Protein AF-A0A955NET4-F1 (afdb_monomer_lite)

Structure (mmCIF, N/CA/C/O backbone):
data_AF-A0A955NET4-F1
#
_entry.id   AF-A0A955NET4-F1
#
loop_
_atom_site.group_PDB
_atom_site.id
_atom_site.type_symbol
_atom_site.label_atom_id
_atom_site.label_alt_id
_atom_site.label_comp_id
_atom_site.label_asym_id
_atom_site.label_entity_id
_atom_site.label_seq_id
_atom_site.pdbx_PDB_ins_code
_atom_site.Cartn_x
_atom_site.Cartn_y
_atom_site.Cartn_z
_atom_site.occupancy
_atom_site.B_iso_or_equiv
_atom_site.auth_seq_id
_atom_site.auth_comp_id
_atom_site.auth_asym_id
_atom_site.auth_atom_id
_atom_site.pdbx_PDB_model_num
ATOM 1 N N . MET A 1 1 ? -51.047 -62.848 29.885 1.00 43.25 1 MET A N 1
ATOM 2 C CA . MET A 1 1 ? -50.213 -62.806 28.662 1.00 43.25 1 MET A CA 1
ATOM 3 C C . MET A 1 1 ? -50.971 -61.906 27.692 1.00 43.25 1 MET A C 1
ATOM 5 O O . MET A 1 1 ? -52.134 -62.185 27.475 1.00 43.25 1 MET A O 1
ATOM 9 N N . THR A 1 2 ? -50.498 -60.757 27.212 1.00 39.03 2 THR A N 1
ATOM 10 C CA . THR A 1 2 ? -49.131 -60.424 26.799 1.00 39.03 2 THR A CA 1
ATOM 11 C C . THR A 1 2 ? -49.001 -58.894 26.715 1.00 39.03 2 THR A C 1
ATOM 13 O O . THR A 1 2 ? -49.868 -58.216 26.175 1.00 39.03 2 THR A O 1
ATOM 16 N N . GLN A 1 3 ? -47.916 -58.373 27.277 1.00 45.53 3 GLN A N 1
ATOM 17 C CA . GLN A 1 3 ? -47.483 -56.975 27.305 1.00 45.53 3 GLN A CA 1
ATOM 18 C C . GLN A 1 3 ? -46.964 -56.558 25.915 1.00 45.53 3 GLN A C 1
ATOM 20 O O . GLN A 1 3 ? -46.204 -57.317 25.314 1.00 45.53 3 GLN A O 1
ATOM 25 N N . ARG A 1 4 ? -47.304 -55.366 25.400 1.00 46.03 4 ARG A N 1
ATOM 26 C CA . ARG A 1 4 ? -46.588 -54.766 24.256 1.00 46.03 4 ARG A CA 1
ATOM 27 C C . ARG A 1 4 ? -46.332 -53.272 24.464 1.00 46.03 4 ARG A C 1
ATOM 29 O O . ARG A 1 4 ? -47.178 -52.428 24.211 1.00 46.03 4 ARG A O 1
ATOM 36 N N . ALA A 1 5 ? -45.135 -53.049 25.005 1.00 45.09 5 ALA A N 1
ATOM 37 C CA . ALA A 1 5 ? -44.193 -51.947 24.829 1.00 45.09 5 ALA A CA 1
ATOM 38 C C . ALA A 1 5 ? -44.709 -50.616 24.246 1.00 45.09 5 ALA A C 1
ATOM 40 O O . ALA A 1 5 ? -44.955 -50.483 23.050 1.00 45.09 5 ALA A O 1
ATOM 41 N N . LEU A 1 6 ? -44.713 -49.604 25.115 1.00 48.50 6 LEU A N 1
ATOM 42 C CA . LEU A 1 6 ? -44.618 -48.189 24.767 1.00 48.50 6 LEU A CA 1
ATOM 43 C C . LEU A 1 6 ? -43.244 -47.925 24.125 1.00 48.50 6 LEU A C 1
ATOM 45 O O . LEU A 1 6 ? -42.216 -48.106 24.775 1.00 48.50 6 LEU A O 1
ATOM 49 N N . LEU A 1 7 ? -43.218 -47.492 22.864 1.00 44.41 7 LEU A N 1
ATOM 50 C CA . LEU A 1 7 ? -42.016 -46.972 22.205 1.00 44.41 7 LEU A CA 1
ATOM 51 C C . LEU A 1 7 ? -41.995 -45.446 22.359 1.00 44.41 7 LEU A C 1
ATOM 53 O O . LEU A 1 7 ? -42.626 -44.723 21.593 1.00 44.41 7 LEU A O 1
ATOM 57 N N . PHE A 1 8 ? -41.273 -44.961 23.369 1.00 50.34 8 PHE A N 1
ATOM 58 C CA . PHE A 1 8 ? -40.888 -43.554 23.488 1.00 50.34 8 PHE A CA 1
ATOM 59 C C . PHE A 1 8 ? -39.715 -43.301 22.529 1.00 50.34 8 PHE A C 1
ATOM 61 O O . PHE A 1 8 ? -38.569 -43.637 22.820 1.00 50.34 8 PHE A O 1
ATOM 68 N N . SER A 1 9 ? -40.006 -42.751 21.350 1.00 47.88 9 SER A N 1
ATOM 69 C CA . SER A 1 9 ? -38.985 -42.234 20.437 1.00 47.88 9 SER A CA 1
ATOM 70 C C . SER A 1 9 ? -38.485 -40.897 20.989 1.00 47.88 9 SER A C 1
ATOM 72 O O . SER A 1 9 ? -39.161 -39.877 20.884 1.00 47.88 9 SER A O 1
ATOM 74 N N . SER A 1 10 ? -37.327 -40.916 21.650 1.00 51.22 10 SER A N 1
ATOM 75 C CA . SER A 1 10 ? -36.622 -39.700 22.059 1.00 51.22 10 SER A CA 1
ATOM 76 C C . SER A 1 10 ? -35.905 -39.119 20.840 1.00 51.22 10 SER A C 1
ATOM 78 O O . SER A 1 10 ? -34.917 -39.677 20.361 1.00 51.22 10 SER A O 1
ATOM 80 N N . LEU A 1 11 ? -36.439 -38.020 20.311 1.00 53.56 11 LEU A N 1
ATOM 81 C CA . LEU A 1 11 ? -35.839 -37.236 19.238 1.00 53.56 11 LEU A CA 1
ATOM 82 C C . LEU A 1 11 ? -34.712 -36.379 19.838 1.00 53.56 11 LEU A C 1
ATOM 84 O O . LEU A 1 11 ? -34.942 -35.273 20.322 1.00 53.56 11 LEU A O 1
ATOM 88 N N . PHE A 1 12 ? -33.488 -36.908 19.859 1.00 55.38 12 PHE A N 1
ATOM 89 C CA . PHE A 1 12 ? -32.306 -36.139 20.245 1.00 55.38 12 PHE A CA 1
ATOM 90 C C . PHE A 1 12 ? -31.876 -35.271 19.057 1.00 55.38 12 PHE A C 1
ATOM 92 O O . PHE A 1 12 ? -31.102 -35.696 18.199 1.00 55.38 12 PHE A O 1
ATOM 99 N N . SER A 1 13 ? -32.433 -34.064 18.969 1.00 56.75 13 SER A N 1
ATOM 100 C CA . SER A 1 13 ? -31.993 -33.049 18.013 1.00 56.75 13 SER A CA 1
ATOM 101 C C . SER A 1 13 ? -30.547 -32.660 18.328 1.00 56.75 13 SER A C 1
ATOM 103 O O . SER A 1 13 ? -30.284 -31.935 19.287 1.00 56.75 13 SER A O 1
ATOM 105 N N . LEU A 1 14 ? -29.604 -33.154 17.522 1.00 50.72 14 LEU A N 1
ATOM 106 C CA . LEU A 1 14 ? -28.226 -32.671 17.478 1.00 50.72 14 LEU A CA 1
ATOM 107 C C . LEU A 1 14 ? -28.247 -31.190 17.080 1.00 50.72 14 LEU A C 1
ATOM 109 O O . LEU A 1 14 ? -28.334 -30.848 15.902 1.00 50.72 14 LEU A O 1
ATOM 113 N N . LEU A 1 15 ? -28.183 -30.308 18.075 1.00 54.50 15 LEU A N 1
ATOM 114 C CA . LEU A 1 15 ? -27.819 -28.910 17.886 1.00 54.50 15 LEU A CA 1
ATOM 115 C C . LEU A 1 15 ? -26.363 -28.879 17.405 1.00 54.50 15 LEU A C 1
ATOM 117 O O . LEU A 1 15 ? -25.428 -28.887 18.203 1.00 54.50 15 LEU A O 1
ATOM 121 N N . PHE A 1 16 ? -26.167 -28.883 16.088 1.00 60.31 16 PHE A N 1
ATOM 122 C CA . PHE A 1 16 ? -24.898 -28.488 15.490 1.00 60.31 16 PHE A CA 1
ATOM 123 C C . PHE A 1 16 ? -24.732 -26.985 15.712 1.00 60.31 16 PHE A C 1
ATOM 125 O O . PHE A 1 16 ? -25.168 -26.169 14.904 1.00 60.31 16 PHE A O 1
ATOM 132 N N . SER A 1 17 ? -24.125 -26.611 16.836 1.00 61.41 17 SER A N 1
ATOM 133 C CA . SER A 1 17 ? -23.616 -25.258 17.025 1.00 61.41 17 SER A CA 1
ATOM 134 C C . SER A 1 17 ? -22.511 -25.029 15.996 1.00 61.41 17 SER A C 1
ATOM 136 O O . SER A 1 17 ? -21.414 -25.574 16.120 1.00 61.41 17 SER A O 1
ATOM 138 N N . SER A 1 18 ? -22.802 -24.256 14.952 1.00 65.06 18 SER A N 1
ATOM 139 C CA . SER A 1 18 ? -21.789 -23.760 14.027 1.00 65.06 18 SER A CA 1
ATOM 140 C C . SER A 1 18 ? -20.879 -22.801 14.791 1.00 65.06 18 SER A C 1
ATOM 142 O O . SER A 1 18 ? -21.260 -21.661 15.060 1.00 65.06 18 SER A O 1
ATOM 144 N N . PHE A 1 19 ? -19.695 -23.266 15.183 1.00 65.25 19 PHE A N 1
ATOM 145 C CA . PHE A 1 19 ? -18.662 -22.367 15.679 1.00 65.25 19 PHE A CA 1
ATOM 146 C C . PHE A 1 19 ? -18.177 -21.509 14.505 1.00 65.25 19 PHE A C 1
ATOM 148 O O . PHE A 1 19 ? -17.857 -22.078 13.456 1.00 65.25 19 PHE A O 1
ATOM 155 N N . PRO A 1 20 ? -18.130 -20.171 14.640 1.00 61.88 20 PRO A N 1
ATOM 156 C CA . PRO A 1 20 ? -17.524 -19.332 13.617 1.00 61.88 20 PRO A CA 1
ATOM 157 C C . PRO A 1 20 ? -16.077 -19.779 13.409 1.00 61.88 20 PRO A C 1
ATOM 159 O O . PRO A 1 20 ? -15.356 -20.085 14.365 1.00 61.88 20 PRO A O 1
ATOM 162 N N . SER A 1 21 ? -15.660 -19.882 12.150 1.00 63.66 21 SER A N 1
ATOM 163 C CA . SER A 1 21 ? -14.291 -20.271 11.848 1.00 63.66 21 SER A CA 1
ATOM 164 C C . SER A 1 21 ? -13.358 -19.104 12.186 1.00 63.66 21 SER A C 1
ATOM 166 O O . SER A 1 21 ? -13.706 -17.941 12.002 1.00 63.66 21 SER A O 1
ATOM 168 N N . ARG A 1 22 ? -12.130 -19.383 12.637 1.00 61.38 22 ARG A N 1
ATOM 169 C CA . ARG A 1 22 ? -11.126 -18.332 12.909 1.00 61.38 22 ARG A CA 1
ATOM 170 C C . ARG A 1 22 ? -10.835 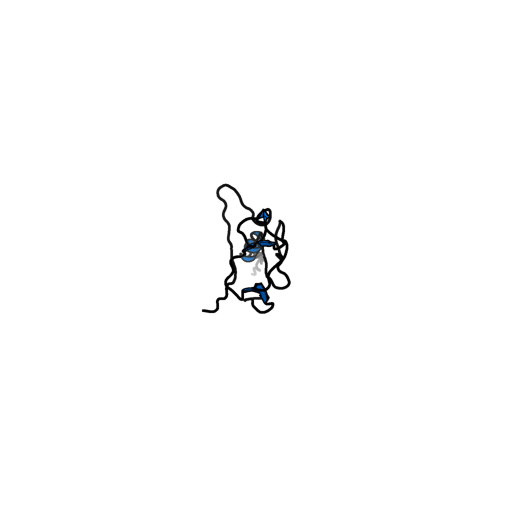-17.448 11.680 1.00 61.38 22 ARG A C 1
ATOM 172 O O . ARG A 1 22 ? -10.360 -16.326 11.831 1.00 61.38 22 ARG A O 1
ATOM 179 N N . ALA A 1 23 ? -11.111 -17.952 10.475 1.00 67.38 23 ALA A N 1
ATOM 180 C CA . ALA A 1 23 ? -11.008 -17.194 9.232 1.00 67.38 23 ALA A CA 1
ATOM 181 C C . ALA A 1 23 ? -12.085 -16.096 9.126 1.00 67.38 23 ALA A C 1
ATOM 183 O O . ALA A 1 23 ? -11.768 -14.986 8.696 1.00 67.38 23 ALA A O 1
ATOM 184 N N . ASP A 1 24 ? -13.313 -16.369 9.584 1.00 67.00 24 ASP A N 1
ATOM 185 C CA . ASP A 1 24 ? -14.399 -15.380 9.607 1.00 67.00 24 ASP A CA 1
ATOM 186 C C . ASP A 1 24 ? -14.048 -14.198 10.517 1.00 67.00 24 ASP A C 1
ATOM 188 O O . ASP A 1 24 ? -14.333 -13.050 10.181 1.00 67.00 24 ASP A O 1
ATOM 192 N N . ASP A 1 25 ? -13.368 -14.459 11.633 1.00 77.81 25 ASP A N 1
ATOM 193 C CA . ASP A 1 25 ? -12.924 -13.411 12.554 1.00 77.81 25 ASP A CA 1
ATOM 194 C C . ASP A 1 25 ? -11.746 -12.602 11.998 1.00 77.81 25 ASP A C 1
ATOM 196 O O . ASP A 1 25 ? -11.726 -11.379 12.137 1.00 77.81 25 ASP A O 1
ATOM 200 N N . LEU A 1 26 ? -10.795 -13.247 11.308 1.00 83.50 26 LEU A N 1
ATOM 201 C CA . LEU A 1 26 ? -9.675 -12.531 10.692 1.00 83.50 26 LEU A CA 1
ATOM 202 C C . LEU A 1 26 ? -10.169 -11.559 9.618 1.00 83.50 26 LEU A C 1
ATOM 204 O O . LEU A 1 26 ? -9.749 -10.404 9.616 1.00 83.50 26 LEU A O 1
ATOM 208 N N . SER A 1 27 ? -11.090 -11.994 8.753 1.00 85.38 27 SER A N 1
ATOM 209 C CA . SER A 1 27 ? -11.622 -11.154 7.672 1.00 85.38 27 SER A CA 1
ATOM 210 C C . SER A 1 27 ? -12.234 -9.841 8.177 1.00 85.38 27 SER A C 1
ATOM 212 O O . SER A 1 27 ? -12.048 -8.801 7.554 1.00 85.38 27 SER A O 1
ATOM 214 N N . LYS A 1 28 ? -12.878 -9.863 9.353 1.00 87.75 28 LYS A N 1
ATOM 215 C CA . LYS A 1 28 ? -13.472 -8.679 9.998 1.00 87.75 28 LYS A CA 1
ATOM 216 C C . LYS A 1 28 ? -12.439 -7.724 10.593 1.00 87.75 28 LYS A C 1
ATOM 218 O O . LYS A 1 28 ? -12.762 -6.569 10.835 1.00 87.75 28 LYS A O 1
ATOM 223 N N . SER A 1 29 ? -11.229 -8.209 10.866 1.00 89.38 29 SER A N 1
ATOM 224 C CA . SER A 1 29 ? -10.146 -7.416 11.461 1.00 89.38 29 SER A CA 1
ATOM 225 C C . SER A 1 29 ? -9.204 -6.788 10.430 1.00 89.38 29 SER A C 1
ATOM 227 O O . SER A 1 29 ? -8.378 -5.951 10.785 1.00 89.38 29 SER A O 1
ATOM 229 N N . VAL A 1 30 ? -9.309 -7.177 9.154 1.00 92.44 30 VAL A N 1
ATOM 230 C CA . VAL A 1 30 ? -8.535 -6.553 8.077 1.00 92.44 30 VAL A CA 1
ATOM 231 C C . VAL A 1 30 ? -9.110 -5.167 7.814 1.00 92.44 30 VAL A C 1
ATOM 233 O O .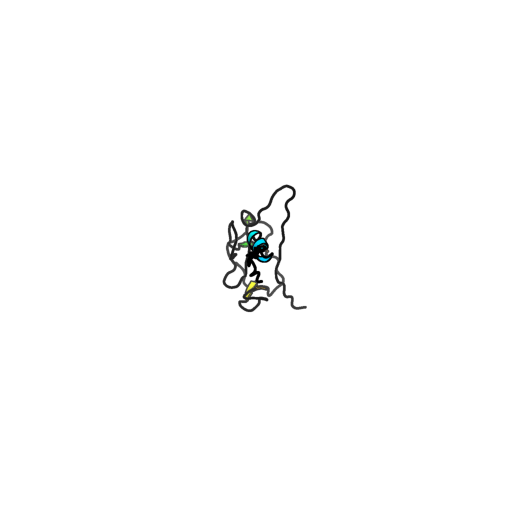 VAL A 1 30 ? -10.269 -5.043 7.436 1.00 92.44 30 VAL A O 1
ATOM 236 N N . THR A 1 31 ? -8.295 -4.128 7.987 1.00 94.81 31 THR A N 1
ATOM 237 C CA . THR A 1 31 ? -8.673 -2.734 7.687 1.00 94.81 31 THR A CA 1
ATOM 238 C C . THR A 1 31 ? -8.040 -2.212 6.398 1.00 94.81 31 THR A C 1
ATOM 240 O O . THR A 1 31 ? -8.469 -1.185 5.880 1.00 94.81 31 THR A O 1
ATOM 243 N N . PHE A 1 32 ? -7.033 -2.916 5.873 1.00 96.31 32 PHE A N 1
ATOM 244 C CA . PHE A 1 32 ? -6.289 -2.550 4.673 1.00 96.31 32 PHE A CA 1
ATOM 245 C C . PHE A 1 32 ? -5.660 -3.787 4.022 1.00 96.31 32 PHE A C 1
ATOM 247 O O . PHE A 1 32 ? -5.088 -4.630 4.718 1.00 96.31 32 PHE A O 1
ATOM 254 N N . TYR A 1 33 ? -5.734 -3.886 2.695 1.00 96.12 33 TYR A N 1
ATOM 255 C CA . TYR A 1 33 ? -5.115 -4.961 1.923 1.00 96.12 33 TYR A CA 1
ATOM 256 C C . TYR A 1 33 ? -4.776 -4.506 0.499 1.00 96.12 33 TYR A C 1
ATOM 258 O O . TYR A 1 33 ? -5.620 -3.939 -0.193 1.00 96.12 33 TYR A O 1
ATOM 266 N N . ALA A 1 34 ? -3.544 -4.795 0.073 1.00 96.81 34 ALA A N 1
ATOM 267 C CA . ALA A 1 34 ? -3.055 -4.600 -1.287 1.00 96.81 34 ALA A CA 1
ATOM 268 C C . ALA A 1 34 ? -2.407 -5.905 -1.776 1.00 96.81 34 ALA A C 1
ATOM 270 O O . ALA A 1 34 ? -1.404 -6.354 -1.216 1.00 96.81 34 ALA A O 1
ATOM 271 N N . SER A 1 35 ? -3.018 -6.524 -2.783 1.00 96.62 35 SER A N 1
ATOM 272 C CA . SER A 1 35 ? -2.578 -7.765 -3.430 1.00 96.62 35 SER A CA 1
ATOM 273 C C . SER A 1 35 ? -1.449 -7.522 -4.427 1.00 96.62 35 SER A C 1
ATOM 275 O O . SER A 1 35 ? -0.509 -8.309 -4.495 1.00 96.62 35 SER A O 1
ATOM 277 N N . PHE A 1 36 ? -1.524 -6.398 -5.148 1.00 97.19 36 PHE A N 1
ATOM 278 C CA . PHE A 1 36 ? -0.720 -6.092 -6.332 1.00 97.19 36 PHE A CA 1
ATOM 279 C C . PHE A 1 36 ? -0.971 -7.021 -7.527 1.00 97.19 36 PHE A C 1
ATOM 281 O O . PHE A 1 36 ? -0.115 -7.121 -8.404 1.00 97.19 36 PHE A O 1
ATOM 288 N N . ASP A 1 37 ? -2.136 -7.670 -7.599 1.00 97.50 37 ASP A N 1
ATOM 289 C CA . ASP A 1 37 ? -2.496 -8.534 -8.731 1.00 97.50 37 ASP A CA 1
ATOM 290 C C . ASP A 1 37 ? -2.693 -7.716 -10.018 1.00 97.50 37 ASP A C 1
ATOM 292 O O . ASP A 1 37 ? -2.170 -8.050 -11.086 1.00 97.50 37 ASP A O 1
ATOM 296 N N . GLU A 1 38 ? -3.414 -6.597 -9.912 1.00 95.12 38 GLU A N 1
ATOM 297 C CA . GLU A 1 38 ? -3.787 -5.771 -11.066 1.00 95.12 38 GLU A CA 1
ATOM 298 C C . GLU A 1 38 ? -3.261 -4.337 -10.994 1.00 95.12 38 GLU A C 1
ATOM 300 O O . GLU A 1 38 ? -2.974 -3.731 -12.031 1.00 95.12 38 GLU A O 1
ATOM 305 N N . SER A 1 39 ? -3.144 -3.777 -9.787 1.00 96.62 39 SER A N 1
ATOM 306 C CA . SER A 1 39 ? -2.859 -2.356 -9.589 1.00 96.62 39 SER A CA 1
ATOM 307 C C . SER A 1 39 ? -1.977 -2.093 -8.370 1.00 96.62 39 SER A C 1
ATOM 309 O O . SER A 1 39 ? -1.781 -2.959 -7.520 1.00 96.62 39 SER A O 1
ATOM 311 N N . TYR A 1 40 ? -1.434 -0.876 -8.294 1.00 96.56 40 TYR A N 1
ATOM 312 C CA . TYR A 1 40 ? -0.715 -0.414 -7.110 1.00 96.56 40 TYR A CA 1
ATOM 313 C C . TYR A 1 40 ? -1.650 0.053 -6.000 1.00 96.56 40 TYR A C 1
ATOM 315 O O . TYR A 1 40 ? -1.203 0.180 -4.869 1.00 96.56 40 TYR A O 1
ATOM 323 N N . ASP A 1 41 ? -2.910 0.357 -6.295 1.00 97.69 41 ASP A N 1
ATOM 324 C CA . ASP A 1 41 ? -3.856 0.789 -5.275 1.00 97.69 41 ASP A CA 1
ATOM 325 C C . ASP A 1 41 ? -4.286 -0.409 -4.424 1.00 97.69 41 ASP A C 1
ATOM 327 O O . ASP A 1 41 ? -4.248 -1.559 -4.862 1.00 97.69 41 ASP A O 1
ATOM 331 N N . ALA A 1 42 ? -4.675 -0.139 -3.183 1.00 97.69 42 ALA A N 1
ATOM 332 C CA . ALA A 1 42 ? -5.158 -1.169 -2.283 1.00 97.69 42 ALA A CA 1
ATOM 333 C C . ALA A 1 42 ? -6.508 -1.712 -2.766 1.00 97.69 42 ALA A C 1
ATOM 335 O O . ALA A 1 42 ? -7.434 -0.947 -3.049 1.00 97.69 42 ALA A O 1
ATOM 336 N N . ASP A 1 43 ? -6.652 -3.034 -2.794 1.00 97.38 43 ASP A N 1
ATOM 337 C CA . ASP A 1 43 ? -7.913 -3.698 -3.126 1.00 97.38 43 ASP A CA 1
ATOM 338 C C . ASP A 1 43 ? -8.980 -3.392 -2.071 1.00 97.38 43 ASP A C 1
ATOM 340 O O . ASP A 1 43 ? -10.154 -3.163 -2.380 1.00 97.38 43 ASP A O 1
ATOM 344 N N . PHE A 1 44 ? -8.558 -3.308 -0.808 1.00 96.31 44 PHE A N 1
ATOM 345 C CA . PHE A 1 44 ? -9.432 -3.051 0.325 1.00 96.31 44 PHE A CA 1
ATOM 346 C C . PHE A 1 44 ? -8.832 -2.023 1.288 1.00 96.31 44 PHE A C 1
ATOM 348 O O . PHE A 1 44 ? -7.639 -2.032 1.588 1.00 96.31 44 PHE A O 1
ATOM 355 N N . GLY A 1 45 ? -9.691 -1.143 1.795 1.00 95.12 45 GLY A N 1
ATOM 356 C CA . GLY A 1 45 ? -9.361 -0.120 2.779 1.00 95.12 45 GLY A CA 1
ATOM 357 C C . GLY A 1 45 ? -10.558 0.793 3.021 1.00 95.12 45 GLY A C 1
ATOM 358 O O . GLY A 1 45 ? -11.271 1.124 2.071 1.00 95.12 45 GLY A O 1
ATOM 359 N N . SER A 1 46 ? -10.793 1.185 4.274 1.00 91.69 46 SER A N 1
ATOM 360 C CA . SER A 1 46 ? -11.902 2.086 4.634 1.00 91.69 46 SER A CA 1
ATOM 361 C C . SER A 1 46 ? -11.577 3.571 4.396 1.00 91.69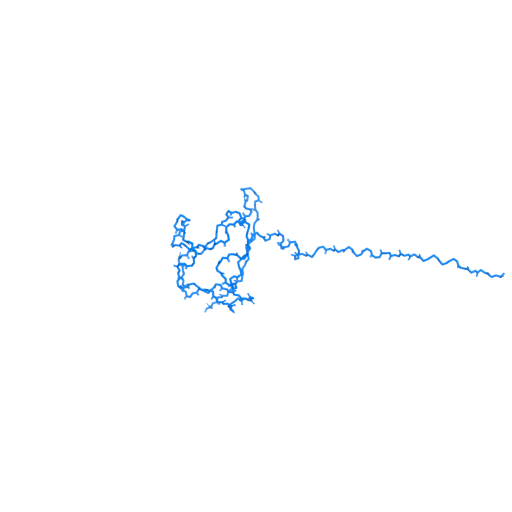 46 SER A C 1
ATOM 363 O O . SER A 1 46 ? -12.472 4.413 4.454 1.00 91.69 46 SER A O 1
ATOM 365 N N . GLY A 1 47 ? -10.311 3.900 4.121 1.00 95.69 47 GLY A N 1
ATOM 366 C CA . GLY A 1 47 ? -9.828 5.244 3.817 1.00 95.69 47 GLY A CA 1
ATOM 367 C C . GLY A 1 47 ? -9.448 5.432 2.345 1.00 95.69 47 GLY A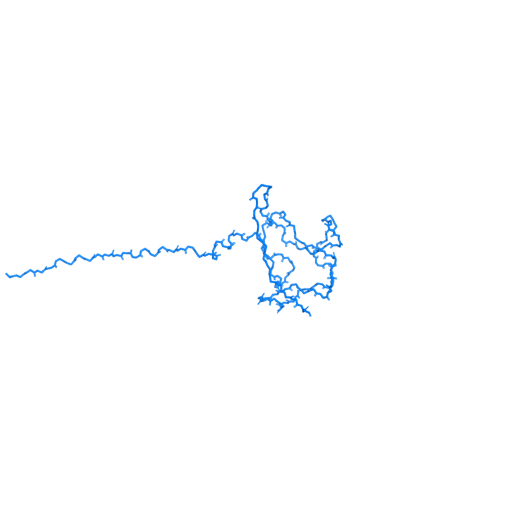 C 1
ATOM 368 O O . GLY A 1 47 ? -10.068 4.894 1.427 1.00 95.69 47 GLY A O 1
ATOM 369 N N . ASP A 1 48 ? -8.412 6.240 2.108 1.00 97.12 48 ASP A N 1
ATOM 370 C CA . ASP A 1 48 ? -7.872 6.478 0.765 1.00 97.12 48 ASP A CA 1
ATOM 371 C C . ASP A 1 48 ? -7.045 5.270 0.306 1.00 97.12 48 ASP A C 1
ATOM 373 O O . ASP A 1 48 ? -5.948 5.033 0.810 1.00 97.12 48 ASP A O 1
ATOM 377 N N . ARG A 1 49 ? -7.571 4.494 -0.644 1.00 97.75 49 ARG A N 1
ATOM 378 C CA . ARG A 1 49 ? -6.923 3.270 -1.147 1.00 97.75 49 ARG A CA 1
ATOM 379 C C . ARG A 1 49 ? -5.777 3.529 -2.125 1.00 97.75 49 ARG A C 1
ATOM 381 O O . ARG A 1 49 ? -5.089 2.590 -2.516 1.00 97.75 49 ARG A O 1
ATOM 388 N N . ARG A 1 50 ? -5.572 4.776 -2.543 1.00 97.81 50 ARG A N 1
ATOM 389 C CA . ARG A 1 50 ? -4.597 5.090 -3.586 1.00 97.81 50 ARG A CA 1
ATOM 390 C C . ARG A 1 50 ? -3.168 5.002 -3.072 1.00 97.81 50 ARG A C 1
ATOM 392 O O . ARG A 1 50 ? -2.879 5.417 -1.948 1.00 97.81 50 ARG A O 1
ATOM 399 N N . MET A 1 51 ? -2.278 4.513 -3.924 1.00 96.31 51 MET A N 1
ATOM 400 C CA . MET A 1 51 ? -0.847 4.496 -3.657 1.00 96.31 51 MET A CA 1
ATOM 401 C C . MET A 1 51 ? -0.207 5.835 -4.018 1.00 96.31 51 MET A C 1
ATOM 403 O O . MET A 1 51 ? -0.570 6.485 -5.002 1.00 96.31 51 MET A O 1
ATOM 407 N N . TYR A 1 52 ? 0.774 6.233 -3.217 1.00 95.44 52 TYR A N 1
ATOM 408 C CA . TYR A 1 52 ? 1.598 7.406 -3.450 1.00 95.44 52 TYR A CA 1
ATOM 409 C C . TYR A 1 52 ? 3.083 7.044 -3.398 1.00 95.44 52 TYR A C 1
ATOM 411 O O . TYR A 1 52 ? 3.506 6.137 -2.679 1.00 95.44 52 TYR A O 1
ATOM 419 N N . THR A 1 53 ? 3.889 7.817 -4.113 1.00 93.56 53 THR A N 1
ATOM 420 C CA . THR A 1 53 ? 5.352 7.743 -4.073 1.00 93.56 53 THR A CA 1
ATOM 421 C C . THR A 1 53 ? 5.935 9.074 -3.624 1.00 93.56 53 THR A C 1
ATOM 423 O O . THR A 1 53 ? 5.528 10.122 -4.127 1.00 93.56 53 THR A O 1
ATOM 426 N N . THR A 1 54 ? 6.932 9.035 -2.747 1.00 89.88 54 THR A N 1
ATOM 427 C CA . THR A 1 54 ? 7.733 10.205 -2.356 1.00 89.88 54 THR A CA 1
ATOM 428 C C . THR A 1 54 ? 9.219 9.861 -2.388 1.00 89.88 54 THR A C 1
ATOM 430 O O . THR A 1 54 ? 9.604 8.724 -2.114 1.00 89.88 54 THR A O 1
ATOM 433 N N . LEU A 1 55 ? 10.054 10.841 -2.742 1.00 82.94 55 LEU A N 1
ATOM 434 C CA . LEU A 1 55 ? 11.518 10.740 -2.672 1.00 82.94 55 LEU A CA 1
ATOM 435 C C . LEU A 1 55 ? 12.060 11.122 -1.283 1.00 82.94 55 LEU A C 1
ATOM 437 O O . LEU A 1 55 ? 13.246 10.938 -1.021 1.00 82.94 55 LEU A O 1
ATOM 441 N N . THR A 1 56 ? 11.212 11.679 -0.419 1.00 81.75 56 THR A N 1
ATOM 442 C CA . THR A 1 56 ? 11.544 12.123 0.939 1.00 81.75 56 THR A CA 1
ATOM 443 C C . THR A 1 56 ? 10.760 11.291 1.958 1.00 81.75 56 THR A C 1
ATOM 445 O O . THR A 1 56 ? 10.020 10.380 1.600 1.00 81.75 56 THR A O 1
ATOM 448 N N . ARG A 1 57 ? 10.934 11.553 3.256 1.00 76.94 57 ARG A N 1
ATOM 449 C CA . ARG A 1 57 ? 10.066 10.970 4.298 1.00 76.94 57 ARG A CA 1
ATOM 450 C C . ARG A 1 57 ? 8.844 11.842 4.599 1.00 76.94 57 ARG A C 1
ATOM 452 O O . ARG A 1 57 ? 8.031 11.458 5.433 1.00 76.94 57 ARG A O 1
ATOM 459 N N . GLU A 1 58 ? 8.725 12.978 3.916 1.00 82.50 58 GLU A N 1
ATOM 460 C CA . GLU A 1 58 ? 7.664 13.957 4.116 1.00 82.50 58 GLU A CA 1
ATOM 461 C C . GLU A 1 58 ? 6.447 13.588 3.260 1.00 82.50 58 GLU A C 1
ATOM 463 O O . GLU A 1 58 ? 6.561 13.218 2.084 1.00 82.50 58 GLU A O 1
ATOM 468 N N . MET A 1 59 ? 5.264 13.663 3.866 1.00 80.19 59 MET A N 1
ATOM 469 C CA . MET A 1 59 ? 4.003 13.277 3.226 1.00 80.19 59 MET A CA 1
ATOM 470 C C . MET A 1 59 ? 3.503 14.348 2.254 1.00 80.19 59 MET A C 1
ATOM 472 O O . MET A 1 59 ? 2.759 14.046 1.324 1.00 80.19 59 MET A O 1
ATOM 476 N N . GLU A 1 60 ? 3.916 15.593 2.459 1.00 86.94 60 GLU A N 1
ATOM 477 C CA . GLU A 1 60 ? 3.572 16.764 1.656 1.00 86.94 60 GLU A CA 1
ATOM 478 C C . GLU A 1 60 ? 4.147 16.662 0.237 1.00 86.94 60 GLU A C 1
ATOM 480 O O . GLU A 1 60 ? 3.535 17.144 -0.717 1.00 86.94 60 GLU A O 1
ATOM 485 N N . ASP A 1 61 ? 5.282 15.974 0.090 1.00 88.75 61 ASP A N 1
ATOM 486 C CA . ASP A 1 61 ? 5.950 15.733 -1.191 1.00 88.75 61 ASP A CA 1
ATOM 487 C C . ASP A 1 61 ? 5.388 14.513 -1.942 1.00 88.75 61 ASP A C 1
ATOM 489 O O . ASP A 1 61 ? 5.801 14.221 -3.072 1.00 88.75 61 ASP A O 1
ATOM 493 N N . ALA A 1 62 ? 4.463 13.767 -1.328 1.00 92.25 62 ALA A N 1
ATOM 494 C CA . ALA A 1 62 ? 3.947 12.527 -1.886 1.00 92.25 62 ALA A CA 1
ATOM 495 C C . ALA A 1 62 ? 3.091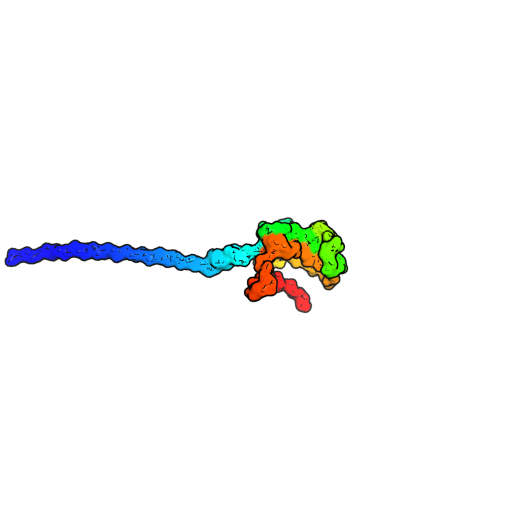 12.781 -3.134 1.00 92.25 62 ALA A C 1
ATOM 497 O O . ALA A 1 62 ? 2.092 13.503 -3.121 1.00 92.25 62 ALA A O 1
ATOM 498 N N . LYS A 1 63 ? 3.460 12.120 -4.233 1.00 93.94 63 LYS A N 1
ATOM 499 C CA . LYS A 1 63 ? 2.758 12.191 -5.516 1.00 93.94 63 LYS A CA 1
ATOM 500 C C . LYS A 1 63 ? 1.915 10.949 -5.727 1.00 93.94 63 LYS A C 1
ATOM 502 O O . LYS A 1 63 ? 2.336 9.846 -5.394 1.00 93.94 63 LYS A O 1
ATOM 507 N N . LEU A 1 64 ? 0.726 11.141 -6.290 1.00 95.69 64 LEU A N 1
ATOM 508 C CA . LEU A 1 64 ? -0.201 10.054 -6.585 1.00 95.69 64 LEU A CA 1
ATOM 509 C C . LEU A 1 64 ? 0.393 9.089 -7.625 1.00 95.69 64 LEU A C 1
ATOM 511 O O . LEU A 1 64 ? 0.935 9.534 -8.638 1.00 95.69 64 LEU A O 1
ATOM 515 N N . GLY A 1 65 ? 0.228 7.787 -7.394 1.00 94.88 65 GLY A N 1
ATOM 516 C CA . GLY A 1 65 ? 0.600 6.719 -8.318 1.00 94.88 65 GLY A CA 1
ATOM 517 C C . GLY A 1 65 ? 2.089 6.369 -8.331 1.00 94.88 65 GLY A C 1
ATOM 518 O O . GLY A 1 65 ? 2.896 6.921 -7.584 1.00 94.88 65 GLY A O 1
ATOM 519 N N . MET A 1 66 ? 2.450 5.426 -9.206 1.00 92.12 66 MET A N 1
ATOM 520 C CA . MET A 1 66 ? 3.830 4.971 -9.381 1.00 92.12 66 MET A CA 1
ATOM 521 C C . MET A 1 66 ? 4.621 5.953 -10.242 1.00 92.12 66 MET A C 1
ATOM 523 O O . MET A 1 66 ? 4.527 5.928 -11.465 1.00 92.12 66 MET A O 1
ATOM 527 N N . ASN A 1 67 ? 5.428 6.799 -9.604 1.00 90.19 67 ASN A N 1
ATOM 528 C CA . ASN A 1 67 ? 6.267 7.787 -10.291 1.00 90.19 67 ASN A CA 1
ATOM 529 C C . ASN A 1 67 ? 7.740 7.347 -10.387 1.00 90.19 67 ASN A C 1
ATOM 531 O O . ASN A 1 67 ? 8.649 8.166 -10.255 1.00 90.19 67 ASN A O 1
ATOM 535 N N . ARG A 1 68 ? 7.985 6.043 -10.573 1.00 83.94 68 ARG A N 1
ATOM 536 C CA . ARG A 1 68 ? 9.326 5.450 -10.702 1.00 83.94 68 ARG A CA 1
ATOM 537 C C . ARG A 1 68 ? 9.312 4.209 -11.592 1.00 83.94 68 ARG A C 1
ATOM 539 O O . ARG A 1 68 ? 8.280 3.566 -11.745 1.00 83.94 68 ARG A O 1
ATOM 546 N N . GLU A 1 69 ? 10.478 3.870 -12.128 1.00 88.62 69 GLU A N 1
ATOM 547 C CA . GLU A 1 69 ? 10.641 2.784 -13.107 1.00 88.62 69 GLU A CA 1
ATOM 548 C C . GLU A 1 69 ? 11.240 1.501 -12.510 1.00 88.62 69 GLU A C 1
ATOM 550 O O . GLU A 1 69 ? 11.099 0.421 -13.072 1.00 88.62 69 GLU A O 1
ATOM 555 N N . ASP A 1 70 ? 11.921 1.593 -11.368 1.00 89.81 70 ASP A N 1
ATOM 556 C CA . ASP A 1 70 ? 12.636 0.483 -10.725 1.00 89.81 70 ASP A CA 1
ATOM 557 C C . ASP A 1 70 ? 11.768 -0.358 -9.774 1.00 89.81 70 ASP A C 1
ATOM 559 O O . ASP A 1 70 ? 12.253 -1.348 -9.210 1.00 89.81 70 ASP A O 1
ATOM 563 N N . VAL A 1 71 ? 10.491 0.014 -9.640 1.00 91.94 71 VAL A N 1
ATOM 564 C CA . VAL A 1 71 ? 9.443 -0.769 -8.982 1.00 91.94 71 VAL A CA 1
ATOM 565 C C . VAL A 1 71 ? 8.318 -1.020 -9.973 1.00 91.94 71 VAL A C 1
ATOM 567 O O . VAL A 1 71 ? 7.830 -0.097 -10.618 1.00 91.94 71 VAL A O 1
ATOM 570 N N . SER A 1 72 ? 7.906 -2.278 -10.083 1.00 93.81 72 SER A N 1
ATOM 571 C CA . SER A 1 72 ? 6.851 -2.708 -11.002 1.00 93.81 72 SER A CA 1
ATOM 572 C C . SER A 1 72 ? 5.979 -3.787 -10.371 1.00 93.81 72 SER A C 1
ATOM 574 O O . SER A 1 72 ? 6.387 -4.416 -9.393 1.00 93.81 72 SER A O 1
ATOM 576 N N . ILE A 1 73 ? 4.791 -4.009 -10.930 1.00 96.38 73 ILE A N 1
ATOM 577 C CA . ILE A 1 73 ? 3.994 -5.202 -10.629 1.00 96.38 73 ILE A CA 1
ATOM 578 C C . ILE A 1 73 ? 4.528 -6.371 -11.453 1.00 96.38 73 ILE A C 1
ATOM 580 O O . ILE A 1 73 ? 4.588 -6.300 -12.681 1.00 96.38 73 ILE A O 1
ATOM 584 N N . ASP A 1 74 ? 4.872 -7.453 -10.767 1.00 96.94 74 ASP A N 1
ATOM 585 C CA . ASP A 1 74 ? 5.115 -8.767 -11.350 1.00 96.94 74 ASP A CA 1
ATOM 586 C C . ASP A 1 74 ? 3.882 -9.636 -11.079 1.00 96.94 74 ASP A C 1
ATOM 588 O O . ASP A 1 74 ? 3.681 -10.085 -9.951 1.00 96.94 74 ASP A O 1
ATOM 592 N N . ARG A 1 75 ? 3.031 -9.819 -12.097 1.00 96.75 75 ARG A N 1
ATOM 593 C CA . ARG A 1 75 ? 1.703 -10.456 -11.967 1.00 96.75 75 ARG A CA 1
ATOM 594 C C . ARG A 1 75 ? 1.749 -11.917 -11.528 1.00 96.75 75 ARG A C 1
ATOM 596 O O . ARG A 1 75 ? 0.772 -12.402 -10.977 1.00 96.75 75 ARG A O 1
ATOM 603 N N . ASP A 1 76 ? 2.881 -12.578 -11.746 1.00 95.62 76 ASP A N 1
ATOM 604 C CA . ASP A 1 76 ? 3.118 -13.971 -11.359 1.00 95.62 76 ASP A CA 1
ATOM 605 C C . ASP A 1 76 ? 4.239 -14.075 -10.305 1.00 95.62 76 ASP A C 1
ATOM 607 O O . ASP A 1 76 ? 4.752 -15.153 -9.993 1.00 95.62 76 ASP A O 1
ATOM 611 N N . GLY A 1 77 ? 4.670 -12.928 -9.769 1.00 94.44 77 GLY A N 1
ATOM 612 C CA . GLY A 1 77 ? 5.785 -12.823 -8.839 1.00 94.44 77 GLY A CA 1
ATOM 613 C C . GLY A 1 77 ? 5.417 -13.122 -7.386 1.00 94.44 77 GLY A C 1
ATOM 614 O O . GLY A 1 77 ? 6.318 -13.316 -6.564 1.00 94.44 77 GLY A O 1
ATOM 615 N N . GLY A 1 78 ? 4.127 -13.149 -7.052 1.00 95.69 78 GLY A N 1
ATOM 616 C CA . GLY A 1 78 ? 3.633 -13.395 -5.704 1.00 95.69 78 GLY A CA 1
ATOM 617 C C . GLY A 1 78 ? 3.717 -14.860 -5.289 1.00 95.69 78 GLY A C 1
ATOM 618 O O . GLY A 1 78 ? 3.911 -15.770 -6.092 1.00 95.69 78 GLY A O 1
ATOM 619 N N . LYS A 1 79 ? 3.534 -15.116 -3.987 1.00 95.56 79 LYS A N 1
ATOM 620 C CA . LYS A 1 79 ? 3.219 -16.480 -3.525 1.00 95.56 79 LYS A CA 1
ATOM 621 C C . LYS A 1 79 ? 1.857 -16.929 -4.067 1.00 95.56 79 LYS A C 1
ATOM 623 O O . LYS A 1 79 ? 1.668 -18.103 -4.372 1.00 95.56 79 LYS A O 1
ATOM 628 N N . TYR A 1 80 ? 0.937 -15.975 -4.153 1.00 94.25 80 TYR A N 1
ATOM 629 C CA . TYR A 1 80 ? -0.360 -16.073 -4.798 1.00 94.25 80 TYR A CA 1
ATOM 630 C C . TYR A 1 80 ? -0.534 -14.778 -5.591 1.00 94.25 80 TYR A C 1
ATOM 632 O O . TYR A 1 80 ? -0.319 -13.718 -5.006 1.00 94.25 80 TYR A O 1
ATOM 640 N N . GLY A 1 81 ? -0.870 -14.872 -6.878 1.00 96.31 81 GLY A N 1
ATOM 641 C CA . GLY A 1 81 ? -1.056 -13.700 -7.734 1.00 96.31 81 GLY A CA 1
ATOM 642 C C . GLY A 1 81 ? 0.207 -12.847 -7.898 1.00 96.31 81 GLY A C 1
ATOM 643 O O . GLY A 1 81 ? 1.321 -13.366 -8.038 1.00 96.31 81 GLY A O 1
ATOM 644 N N . GLY A 1 82 ? 0.005 -11.535 -7.883 1.00 97.62 82 GLY A N 1
ATOM 645 C CA . GLY A 1 82 ? 1.013 -10.525 -8.140 1.00 97.62 82 GLY A CA 1
ATOM 646 C C . GLY A 1 82 ? 1.877 -10.171 -6.933 1.00 97.62 82 GLY A C 1
ATOM 647 O O . GLY A 1 82 ? 1.683 -10.615 -5.801 1.00 97.62 82 GLY A O 1
ATOM 648 N N . ALA A 1 83 ? 2.904 -9.370 -7.200 1.00 97.06 83 ALA A N 1
ATOM 649 C CA . ALA A 1 83 ? 3.752 -8.765 -6.185 1.00 97.06 83 ALA A CA 1
ATOM 650 C C . ALA A 1 83 ? 4.416 -7.491 -6.708 1.00 97.06 83 ALA A C 1
ATOM 652 O O . ALA A 1 83 ? 4.608 -7.307 -7.912 1.00 97.06 83 ALA A O 1
ATOM 653 N N . LEU A 1 84 ? 4.869 -6.645 -5.783 1.00 95.00 84 LEU A N 1
ATOM 654 C CA . LEU A 1 84 ? 5.824 -5.595 -6.114 1.00 95.00 84 LEU A CA 1
ATOM 655 C C . LEU A 1 84 ? 7.218 -6.188 -6.311 1.00 95.00 84 LEU A C 1
ATOM 657 O O . LEU A 1 84 ? 7.781 -6.818 -5.414 1.00 95.00 84 LEU A O 1
ATOM 661 N N . LYS A 1 85 ? 7.802 -5.922 -7.477 1.00 93.88 85 LYS A N 1
ATOM 662 C CA . LYS A 1 85 ? 9.180 -6.264 -7.808 1.00 93.88 85 LYS A CA 1
ATOM 663 C C . LYS A 1 85 ? 10.059 -5.029 -7.729 1.00 93.88 85 LYS A C 1
ATOM 665 O O . LYS A 1 85 ? 9.880 -4.078 -8.488 1.00 93.88 85 LYS A O 1
ATOM 670 N N . PHE A 1 86 ? 11.047 -5.091 -6.846 1.00 91.94 86 PHE A N 1
ATOM 671 C CA . PHE A 1 86 ? 12.091 -4.085 -6.696 1.00 91.94 86 PHE A CA 1
ATOM 672 C C . PHE A 1 86 ? 13.345 -4.561 -7.431 1.00 91.94 86 PHE A C 1
ATOM 674 O O . PHE A 1 86 ? 13.812 -5.673 -7.198 1.00 91.94 86 PHE A O 1
ATOM 681 N N . THR A 1 87 ? 13.888 -3.736 -8.327 1.00 90.38 87 THR A N 1
ATOM 682 C CA . THR A 1 87 ? 15.067 -4.099 -9.147 1.00 90.38 87 THR A CA 1
ATOM 683 C C . THR A 1 87 ? 16.367 -3.435 -8.693 1.00 90.38 87 THR A C 1
ATOM 685 O O . THR A 1 87 ? 17.443 -3.771 -9.185 1.00 90.38 87 THR A O 1
ATOM 688 N N . LYS A 1 88 ? 16.284 -2.485 -7.757 1.00 84.69 88 LYS A N 1
ATOM 689 C CA . LYS A 1 88 ? 17.416 -1.743 -7.189 1.00 84.69 88 LYS A CA 1
ATOM 690 C C . LYS A 1 88 ? 17.179 -1.506 -5.700 1.00 84.69 88 LYS A C 1
ATOM 692 O O . LYS A 1 88 ? 16.052 -1.618 -5.224 1.00 84.69 88 LYS A O 1
ATOM 697 N N . LYS A 1 89 ? 18.237 -1.157 -4.962 1.00 79.75 89 LYS A N 1
ATOM 698 C CA . LYS A 1 89 ? 18.090 -0.587 -3.617 1.00 79.75 89 LYS A CA 1
ATOM 699 C C . LYS A 1 89 ? 17.452 0.793 -3.750 1.00 79.75 89 LYS A C 1
ATOM 701 O O . LYS A 1 89 ? 17.866 1.578 -4.600 1.00 79.75 89 LYS A O 1
ATOM 706 N N . VAL A 1 90 ? 16.455 1.070 -2.921 1.00 68.25 90 VAL A N 1
ATOM 707 C CA . VAL A 1 90 ? 15.597 2.241 -3.078 1.00 68.25 90 VAL A CA 1
ATOM 708 C C . VAL A 1 90 ? 15.564 3.085 -1.812 1.00 68.25 90 VAL A C 1
ATOM 710 O O . VAL A 1 90 ? 15.319 2.565 -0.730 1.00 68.25 90 VAL A O 1
ATOM 713 N N . ASP A 1 91 ? 15.787 4.386 -1.986 1.00 68.94 91 ASP A N 1
ATOM 714 C CA . ASP A 1 91 ? 15.570 5.420 -0.967 1.00 68.94 91 ASP A CA 1
ATOM 715 C C . ASP A 1 91 ? 14.198 6.145 -1.059 1.00 68.94 91 ASP A C 1
ATOM 717 O O . ASP A 1 91 ? 13.818 6.776 -0.076 1.00 68.94 91 ASP A O 1
ATOM 721 N N . PRO A 1 92 ? 13.382 6.029 -2.135 1.00 61.12 92 PRO A N 1
ATOM 722 C CA . PRO A 1 92 ? 11.987 6.494 -2.103 1.00 61.12 92 PRO A CA 1
ATOM 723 C C . PRO A 1 92 ? 11.016 5.493 -1.461 1.00 61.12 92 PRO A C 1
ATOM 725 O O . PRO A 1 92 ? 11.079 4.294 -1.756 1.00 61.12 92 PRO A O 1
ATOM 728 N N . LEU A 1 93 ? 10.060 6.009 -0.679 1.00 78.38 93 LEU A N 1
ATOM 729 C CA . LEU A 1 93 ? 8.994 5.257 -0.006 1.00 78.38 93 LEU A CA 1
ATOM 730 C C . LEU A 1 93 ? 7.746 5.151 -0.902 1.00 78.38 93 LEU A C 1
ATOM 732 O O . LEU A 1 93 ? 7.221 6.160 -1.379 1.00 78.38 93 LEU A O 1
ATOM 736 N N . LEU A 1 94 ? 7.254 3.925 -1.102 1.00 89.44 94 LEU A N 1
ATOM 737 C CA . LEU A 1 94 ? 5.864 3.688 -1.497 1.00 89.44 94 LEU A CA 1
ATOM 738 C C . LEU A 1 94 ? 5.009 3.777 -0.239 1.00 89.44 94 LEU A C 1
ATOM 740 O O . LEU A 1 94 ? 5.369 3.195 0.787 1.00 89.44 94 LEU A O 1
ATOM 744 N N . LEU A 1 95 ? 3.883 4.476 -0.313 1.00 91.19 95 LEU A N 1
ATOM 745 C CA . LEU A 1 95 ? 3.045 4.692 0.856 1.00 91.19 95 LEU A CA 1
ATOM 746 C C . LEU A 1 95 ? 1.559 4.742 0.525 1.00 91.19 95 LEU A C 1
ATOM 748 O O . LEU A 1 95 ? 1.140 5.093 -0.578 1.00 91.19 95 LEU A O 1
ATOM 752 N N . TYR A 1 96 ? 0.776 4.437 1.551 1.00 94.12 96 TYR A N 1
ATOM 753 C CA . TYR A 1 96 ? -0.663 4.633 1.601 1.00 94.12 96 TYR A CA 1
ATOM 754 C C . TYR A 1 96 ? -0.977 5.524 2.788 1.00 94.12 96 TYR A C 1
ATOM 756 O O . TYR A 1 96 ? -0.273 5.509 3.803 1.00 94.12 96 TYR A O 1
ATOM 764 N N . LYS A 1 97 ? -2.052 6.300 2.684 1.00 92.94 97 LYS A N 1
ATOM 765 C CA . LYS A 1 97 ? -2.489 7.121 3.810 1.00 92.94 97 LYS A CA 1
ATOM 766 C C . LYS A 1 97 ? -3.012 6.226 4.925 1.00 92.94 97 LYS A C 1
ATOM 768 O O . LYS A 1 97 ? -3.829 5.343 4.692 1.00 92.94 97 LYS A O 1
ATOM 773 N N . VAL A 1 98 ? -2.562 6.499 6.144 1.00 91.81 98 VAL A N 1
ATOM 774 C CA . VAL A 1 98 ? -2.994 5.783 7.353 1.00 91.81 98 VAL A CA 1
ATOM 775 C C . VAL A 1 98 ? -4.433 6.152 7.720 1.00 91.81 98 VAL A C 1
ATOM 777 O O . VAL A 1 98 ? -5.202 5.288 8.131 1.00 91.81 98 VAL A O 1
ATOM 780 N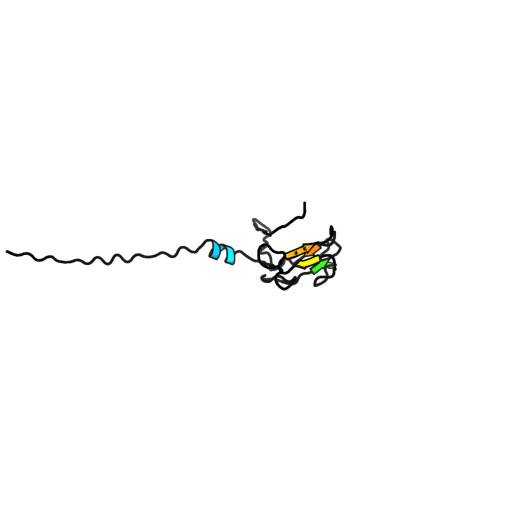 N . GLN A 1 99 ? -4.817 7.420 7.530 1.00 93.25 99 GLN A N 1
ATOM 781 C CA . GLN A 1 99 ? -6.137 7.928 7.905 1.00 93.25 99 GLN A CA 1
ATOM 782 C C . GLN A 1 99 ? -7.260 7.114 7.242 1.00 93.25 99 GLN A C 1
ATOM 784 O O . GLN A 1 99 ? -7.388 7.090 6.018 1.00 93.25 99 GLN A O 1
ATOM 789 N N . GLY A 1 100 ? -8.066 6.450 8.071 1.00 92.31 100 GLY A N 1
ATOM 790 C CA . GLY A 1 100 ? -9.183 5.603 7.648 1.00 92.31 100 GLY A CA 1
ATOM 791 C C . GLY A 1 100 ? -8.795 4.196 7.181 1.00 92.31 100 GLY A C 1
ATOM 792 O O . GLY A 1 100 ? -9.659 3.334 7.146 1.00 92.31 100 GLY A O 1
ATOM 793 N N . ASN A 1 101 ? -7.529 3.921 6.860 1.00 95.25 101 ASN A N 1
ATOM 794 C CA . ASN A 1 101 ? -7.065 2.572 6.500 1.00 95.25 101 ASN A CA 1
ATOM 795 C C . ASN A 1 101 ? -6.516 1.792 7.699 1.00 95.25 101 ASN A C 1
ATOM 797 O O . ASN A 1 101 ? -6.467 0.564 7.686 1.00 95.25 101 ASN A O 1
ATOM 801 N N . VAL A 1 102 ? -6.085 2.504 8.736 1.00 92.19 102 VAL A N 1
ATOM 802 C CA . VAL A 1 102 ? -5.624 1.931 9.996 1.00 92.19 102 VAL A CA 1
ATOM 803 C C . VAL A 1 102 ? -6.490 2.507 11.098 1.00 92.19 102 VAL A C 1
ATOM 805 O O . VAL A 1 102 ? -6.609 3.728 11.220 1.00 92.19 102 VAL A O 1
ATOM 808 N N . ASP A 1 103 ? -7.071 1.625 11.899 1.00 88.94 103 ASP A N 1
ATOM 809 C CA . ASP A 1 103 ? -7.904 1.987 13.044 1.00 88.94 103 ASP A CA 1
ATOM 810 C C . ASP A 1 103 ? -7.031 2.389 14.240 1.00 88.94 103 ASP A C 1
ATOM 812 O O . ASP A 1 103 ? -6.980 1.706 15.255 1.00 88.94 103 ASP A O 1
ATOM 816 N N . TYR A 1 104 ? -6.201 3.416 14.044 1.00 90.50 104 TYR A N 1
ATOM 817 C CA . TYR A 1 104 ? -5.235 3.880 15.033 1.00 90.50 104 TYR A CA 1
ATOM 818 C C . TYR A 1 104 ? -5.930 4.620 16.177 1.00 90.50 104 TYR A C 1
ATOM 820 O O . TYR A 1 104 ? -6.656 5.590 15.950 1.00 90.50 104 TYR A O 1
ATOM 828 N N . GLU A 1 105 ? -5.589 4.238 17.405 1.00 90.31 105 GLU A N 1
ATOM 829 C CA . GLU A 1 105 ? -5.965 4.954 18.619 1.00 90.31 105 GLU A CA 1
ATOM 830 C C . GLU A 1 105 ? -4.721 5.439 19.369 1.00 90.31 105 GLU A C 1
ATOM 832 O O . GLU A 1 105 ? -3.639 4.855 19.292 1.00 90.31 105 GLU A O 1
ATOM 837 N N . LYS A 1 106 ? -4.862 6.547 20.102 1.00 92.62 106 LYS A N 1
ATOM 838 C CA . LYS A 1 106 ? -3.744 7.163 20.830 1.00 92.62 106 LYS A CA 1
ATOM 839 C C . LYS A 1 106 ? -3.280 6.321 22.023 1.00 92.62 106 LYS A C 1
ATOM 841 O O . LYS A 1 106 ? -2.108 6.381 22.387 1.00 92.62 106 LYS A O 1
ATOM 846 N N . GLU A 1 107 ? -4.197 5.592 22.645 1.00 95.25 107 GLU A N 1
ATOM 847 C CA . GLU A 1 107 ? -3.963 4.824 23.866 1.00 95.25 107 GLU A CA 1
ATOM 848 C C . GLU A 1 107 ? -4.327 3.360 23.608 1.00 95.25 107 GLU A C 1
ATOM 850 O O . GLU A 1 107 ? -5.268 3.081 22.876 1.00 95.25 107 GLU A O 1
ATOM 855 N N . ASP A 1 108 ? -3.535 2.432 24.152 1.00 91.31 108 ASP A N 1
ATOM 856 C CA . ASP A 1 108 ? -3.760 0.976 24.114 1.00 91.31 108 ASP A CA 1
ATOM 857 C C . ASP A 1 108 ? -3.999 0.325 22.732 1.00 91.31 108 ASP A C 1
ATOM 859 O O . ASP A 1 108 ? -4.424 -0.831 22.640 1.00 91.31 108 ASP A O 1
ATOM 863 N N . TRP A 1 109 ? -3.633 1.011 21.646 1.00 92.50 109 TRP A N 1
ATOM 864 C CA . TRP A 1 109 ? -3.765 0.497 20.286 1.00 92.50 109 TRP A CA 1
ATOM 865 C C . TRP A 1 109 ? -2.840 -0.690 19.995 1.00 92.50 109 TRP A C 1
ATOM 867 O O . TRP A 1 109 ? -1.666 -0.725 20.380 1.00 92.50 109 TRP A O 1
ATOM 877 N N . ARG A 1 110 ? -3.362 -1.663 19.241 1.00 90.12 110 ARG A N 1
ATOM 878 C CA . ARG A 1 110 ? -2.609 -2.805 18.717 1.00 90.12 110 ARG A CA 1
ATOM 879 C C . ARG A 1 110 ? -2.964 -3.016 17.256 1.00 90.12 110 ARG A C 1
ATOM 881 O O . ARG A 1 110 ? -4.134 -3.071 16.899 1.00 90.12 110 ARG A O 1
ATOM 888 N N . GLY A 1 111 ? -1.945 -3.215 16.432 1.00 89.94 111 GLY A N 1
ATOM 889 C CA . GLY A 1 111 ? -2.099 -3.538 15.019 1.00 89.94 111 GLY A CA 1
ATOM 890 C C . GLY A 1 111 ? -1.233 -4.725 14.627 1.00 89.94 111 GLY A C 1
ATOM 891 O O . GLY A 1 111 ? -0.262 -5.062 15.304 1.00 89.94 111 GLY A O 1
ATOM 892 N N . THR A 1 112 ? -1.584 -5.367 13.519 1.00 92.81 112 THR A N 1
ATOM 893 C CA . THR A 1 112 ? -0.752 -6.389 12.879 1.00 92.81 112 THR A CA 1
ATOM 894 C C . THR A 1 112 ? -0.529 -5.997 11.429 1.00 92.81 112 THR A C 1
ATOM 896 O O . THR A 1 112 ? -1.473 -5.652 10.724 1.00 92.81 112 THR A O 1
ATOM 899 N N . MET A 1 113 ? 0.720 -6.083 10.980 1.00 93.00 113 MET A N 1
ATOM 900 C CA . MET A 1 113 ? 1.081 -6.006 9.570 1.00 93.00 113 MET A CA 1
ATOM 901 C C . MET A 1 113 ? 1.661 -7.354 9.155 1.00 93.00 113 MET A C 1
ATOM 903 O O . MET A 1 113 ? 2.468 -7.939 9.875 1.00 93.00 113 MET A O 1
ATOM 907 N N . SER A 1 114 ? 1.244 -7.849 7.995 1.00 94.38 114 SER A N 1
ATOM 908 C CA . SER A 1 114 ? 1.743 -9.102 7.436 1.00 94.38 114 SER A CA 1
ATOM 909 C C . SER A 1 114 ? 1.920 -8.955 5.933 1.00 94.38 114 SER A C 1
ATOM 911 O O . SER A 1 114 ? 1.133 -8.269 5.285 1.00 94.38 114 SER A O 1
ATOM 913 N N . PHE A 1 115 ? 2.967 -9.567 5.391 1.00 94.81 115 PHE A N 1
ATOM 914 C CA . PHE A 1 115 ? 3.268 -9.547 3.964 1.00 94.81 115 PHE A CA 1
ATOM 915 C C . PHE A 1 115 ? 4.100 -10.773 3.583 1.00 94.81 115 PHE A C 1
ATOM 917 O O . PHE A 1 115 ? 4.802 -11.353 4.416 1.00 94.81 115 PHE A O 1
ATOM 924 N N . TRP A 1 116 ? 4.027 -11.162 2.311 1.00 96.50 116 TRP A N 1
ATOM 925 C CA . TRP A 1 116 ? 4.966 -12.109 1.717 1.00 96.50 116 TRP A CA 1
ATOM 926 C C . TRP A 1 116 ? 6.216 -11.360 1.262 1.00 96.50 116 TRP A C 1
ATOM 928 O O . TRP A 1 116 ? 6.115 -10.294 0.661 1.00 96.50 116 TRP A O 1
ATOM 938 N N . LEU A 1 117 ? 7.393 -11.924 1.529 1.00 94.44 117 LEU A N 1
ATOM 939 C CA . LEU A 1 117 ? 8.671 -11.361 1.105 1.00 94.44 117 LEU A CA 1
ATOM 940 C C . LEU A 1 117 ? 9.512 -12.447 0.437 1.00 94.44 117 LEU A C 1
ATOM 942 O O . LEU A 1 117 ? 9.681 -13.534 0.990 1.00 94.44 117 LEU A O 1
ATOM 946 N N . ARG A 1 118 ? 10.052 -12.137 -0.742 1.00 93.06 118 ARG A N 1
ATOM 947 C CA . ARG A 1 118 ? 11.021 -12.967 -1.459 1.00 93.06 118 ARG A CA 1
ATOM 948 C C . ARG A 1 118 ? 12.260 -12.127 -1.729 1.00 93.06 118 ARG A C 1
ATOM 950 O O . ARG A 1 118 ? 12.148 -11.040 -2.286 1.00 93.06 118 ARG A O 1
ATOM 957 N N . LEU A 1 119 ? 13.412 -12.636 -1.314 1.00 90.75 119 LEU A N 1
ATOM 958 C CA . LEU A 1 119 ? 14.712 -12.000 -1.497 1.00 90.75 119 LEU A CA 1
ATOM 959 C C . LEU A 1 119 ? 15.561 -12.880 -2.416 1.00 90.75 119 LEU A C 1
ATOM 961 O O . LEU A 1 119 ? 15.418 -14.104 -2.382 1.00 90.75 119 LEU A O 1
ATOM 965 N N . ASP A 1 120 ? 16.413 -12.252 -3.218 1.00 83.50 120 ASP A N 1
ATOM 966 C CA . ASP A 1 120 ? 17.504 -12.931 -3.919 1.00 83.50 120 ASP A CA 1
ATOM 967 C C . ASP A 1 120 ? 18.750 -12.824 -3.014 1.00 83.50 120 ASP A C 1
ATOM 969 O O . ASP A 1 120 ? 19.134 -11.690 -2.699 1.00 83.50 120 ASP A O 1
ATOM 973 N N . PRO A 1 121 ? 19.260 -13.939 -2.457 1.00 69.94 121 PRO A N 1
ATOM 974 C CA . PRO A 1 121 ? 20.328 -13.933 -1.454 1.00 69.94 121 PRO A CA 1
ATOM 975 C C . PRO A 1 121 ? 21.710 -13.539 -1.992 1.00 69.94 121 PRO A C 1
ATOM 977 O O . PRO A 1 121 ? 22.023 -13.840 -3.164 1.00 69.94 121 PRO A O 1
#

Foldseek 3Di:
DDDDDDDDDDPPPPPPPPDDDVVNVVVVQQQWAQPLLPFPFTPHHQDGRWKWKALDPDPVRTDTGDPDDQWDWDQPPAPPGIDIDGNDDDNMDIDDDCVRSPPDDPPPDDDDDDDDDDDDD

Sequence (121 aa):
MTQRALLFSSLFSLLFSSFPSRADDLSKSVTFYASFDESYDADFGSGDRRMYTTLTREMEDAKLGMNREDVSIDRDGGKYGGALKFTKKVDPLLLYKVQGNVDYEKEDWRGTMSFWLRLDP

pLDDT: mean 83.79, std 16.35, range [39.03, 97.81]

Secondary structure (DSSP, 8-state):
------------------PPPHHHHHHHH--EE---SS-SS-SEESS----EEESSS-STTPEES---SSEEEETT-SSSS-EEEE-S---SEEE---BTTB---SSS-------------

Radius of gyration: 25.84 Å; chains: 1; bounding box: 70×80×42 Å